Protein AF-A0A738K1T1-F1 (afdb_monomer_lite)

Structure (mmCIF, N/CA/C/O backbone):
data_AF-A0A738K1T1-F1
#
_entry.id   AF-A0A738K1T1-F1
#
loop_
_atom_site.group_PDB
_atom_site.id
_atom_site.type_symbol
_atom_site.label_atom_id
_atom_site.label_alt_id
_atom_site.label_comp_id
_atom_site.label_asym_id
_atom_site.label_entity_id
_atom_site.label_seq_id
_atom_site.pdbx_PDB_ins_code
_atom_site.Cartn_x
_atom_site.Cartn_y
_atom_site.Cartn_z
_atom_site.occupancy
_atom_site.B_iso_or_equiv
_atom_site.auth_seq_id
_atom_site.auth_comp_id
_atom_site.auth_asym_id
_atom_site.auth_atom_id
_atom_site.pdbx_PDB_model_num
ATOM 1 N N . LYS A 1 1 ? -15.783 -4.407 15.330 1.00 75.31 1 LYS A N 1
ATOM 2 C CA . LYS A 1 1 ? -14.471 -3.814 14.957 1.00 75.31 1 LYS A CA 1
ATOM 3 C C . LYS A 1 1 ? -14.580 -2.300 15.096 1.00 75.31 1 LYS A C 1
ATOM 5 O O . LYS A 1 1 ? -15.538 -1.752 14.573 1.00 75.31 1 LYS A O 1
ATOM 10 N N . LYS A 1 2 ? -13.668 -1.645 15.823 1.00 91.94 2 LYS A N 1
ATOM 11 C CA . LYS A 1 2 ? -13.612 -0.175 15.914 1.00 91.94 2 LYS A CA 1
ATOM 12 C C . LYS A 1 2 ? -12.718 0.346 14.787 1.00 91.94 2 LYS A C 1
ATOM 14 O O . LYS A 1 2 ? -11.687 -0.264 14.520 1.00 91.94 2 LYS A O 1
ATOM 19 N N . ILE A 1 3 ? -13.131 1.414 14.114 1.00 94.94 3 ILE A N 1
ATOM 20 C CA . ILE A 1 3 ? -12.337 2.051 13.058 1.00 94.94 3 ILE A CA 1
ATOM 21 C C . ILE A 1 3 ? -11.269 2.916 13.734 1.00 94.94 3 ILE A C 1
ATOM 23 O O . ILE A 1 3 ? -11.584 3.703 14.627 1.00 94.94 3 ILE A O 1
ATOM 27 N N . SER A 1 4 ? -10.011 2.745 13.334 1.00 95.94 4 SER A N 1
ATOM 28 C CA . SER A 1 4 ? -8.877 3.527 13.829 1.00 95.94 4 SER A CA 1
ATOM 29 C C . SER A 1 4 ? -7.833 3.702 12.732 1.00 95.94 4 SER A C 1
ATOM 31 O O . SER A 1 4 ? -7.645 2.810 11.904 1.00 95.94 4 SER A O 1
ATOM 33 N N . SER A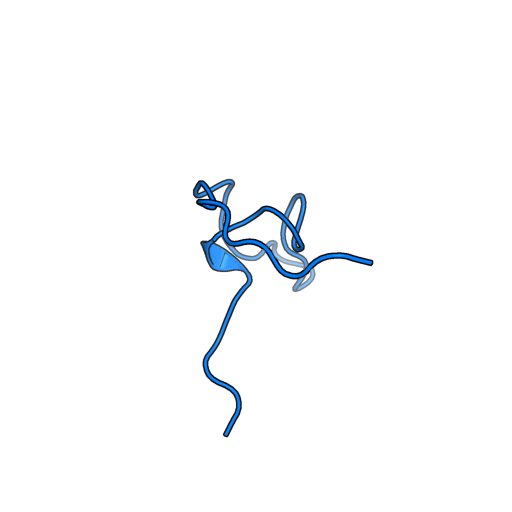 1 5 ? -7.129 4.829 12.750 1.00 95.12 5 SER A N 1
ATOM 34 C CA . SER A 1 5 ? -5.975 5.064 11.885 1.00 95.12 5 SER A CA 1
ATOM 35 C C . SER A 1 5 ? -4.710 4.418 12.456 1.00 95.12 5 SER A C 1
ATOM 37 O O . SER A 1 5 ? -4.604 4.159 13.657 1.00 95.12 5 SER A O 1
ATOM 39 N N . ARG A 1 6 ? -3.738 4.154 11.579 1.00 95.56 6 ARG A N 1
ATOM 40 C CA . ARG A 1 6 ? -2.368 3.777 11.945 1.00 95.56 6 ARG A CA 1
ATOM 41 C C . ARG A 1 6 ? -1.395 4.232 10.853 1.00 95.56 6 ARG A C 1
ATOM 43 O O . ARG A 1 6 ? -1.780 4.211 9.684 1.00 95.56 6 ARG A O 1
ATOM 50 N N . PRO A 1 7 ? -0.155 4.610 11.196 1.00 96.44 7 PRO A N 1
ATOM 51 C CA . PRO A 1 7 ? 0.874 4.868 10.198 1.00 96.44 7 PRO A CA 1
ATOM 52 C C . PRO A 1 7 ? 1.361 3.558 9.557 1.00 96.44 7 PRO A C 1
ATOM 54 O O . PRO A 1 7 ? 1.325 2.495 10.181 1.00 96.44 7 PRO A O 1
ATOM 57 N N . LEU A 1 8 ? 1.849 3.650 8.320 1.00 96.88 8 LEU A N 1
ATOM 58 C CA . LEU A 1 8 ? 2.523 2.565 7.605 1.00 96.88 8 LEU A CA 1
ATOM 59 C C . LEU A 1 8 ? 3.957 2.980 7.282 1.00 96.88 8 LEU A C 1
ATOM 61 O O . LEU A 1 8 ? 4.199 4.116 6.876 1.00 96.88 8 LEU A O 1
ATOM 65 N N . SER A 1 9 ? 4.903 2.059 7.450 1.00 96.56 9 SER A N 1
ATOM 66 C CA . SER A 1 9 ? 6.293 2.258 7.044 1.00 96.56 9 SER A CA 1
ATOM 67 C C . SER A 1 9 ? 6.541 1.700 5.643 1.00 96.56 9 SER A C 1
ATOM 69 O O . SER A 1 9 ? 5.809 0.834 5.158 1.00 96.56 9 SER A O 1
ATOM 71 N N . ARG A 1 10 ? 7.586 2.202 4.979 1.00 96.56 10 ARG A N 1
ATOM 72 C CA . ARG A 1 10 ? 8.086 1.625 3.725 1.00 96.56 10 ARG A CA 1
ATOM 73 C C . ARG A 1 10 ? 8.896 0.375 4.048 1.00 96.56 10 ARG A C 1
ATOM 75 O O . ARG A 1 10 ? 9.748 0.425 4.937 1.00 96.56 10 ARG A O 1
ATOM 82 N N . LYS A 1 11 ? 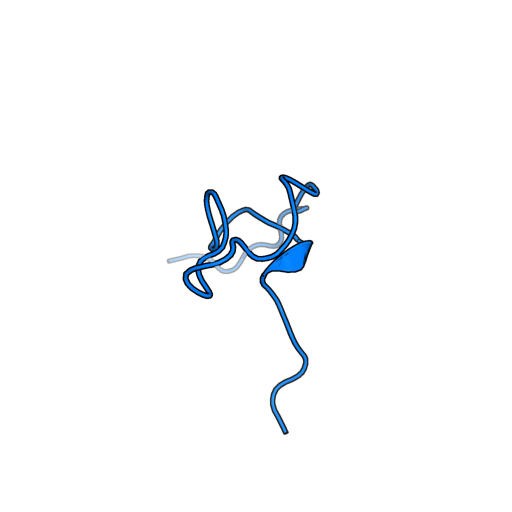8.608 -0.733 3.364 1.00 94.94 11 LYS A N 1
ATOM 83 C CA . LYS A 1 11 ? 9.254 -2.036 3.617 1.00 94.94 11 LYS A CA 1
ATOM 84 C C . LYS A 1 11 ? 9.918 -2.646 2.381 1.00 94.94 11 LYS A C 1
ATOM 86 O O . LYS A 1 11 ? 10.427 -3.761 2.467 1.00 94.94 11 LYS A O 1
ATOM 91 N N . GLY A 1 12 ? 9.949 -1.923 1.264 1.00 95.25 12 GLY A N 1
ATOM 92 C CA . GLY A 1 12 ? 10.525 -2.369 0.004 1.00 95.25 12 GLY A CA 1
ATOM 93 C C . GLY A 1 12 ? 9.473 -2.407 -1.098 1.00 95.25 12 GLY A C 1
ATOM 94 O O . GLY A 1 12 ? 8.317 -2.762 -0.859 1.00 95.25 12 GLY A O 1
ATOM 95 N N . GLY A 1 13 ? 9.900 -2.051 -2.307 1.00 95.94 13 GLY A N 1
ATOM 96 C CA . GLY A 1 13 ? 9.033 -1.992 -3.475 1.00 95.94 13 GLY A CA 1
ATOM 97 C C . GLY A 1 13 ? 8.597 -3.360 -3.997 1.00 95.94 13 GLY A C 1
ATOM 98 O O . GLY A 1 13 ? 8.812 -4.406 -3.375 1.00 95.94 13 GLY A O 1
ATOM 99 N N . ILE A 1 14 ? 7.984 -3.324 -5.178 1.00 97.06 14 ILE A N 1
ATOM 100 C CA . ILE A 1 14 ? 7.516 -4.515 -5.879 1.00 97.06 14 ILE A CA 1
ATOM 101 C C . ILE A 1 14 ? 8.688 -5.449 -6.198 1.00 97.06 14 ILE A C 1
ATOM 103 O O . ILE A 1 14 ? 9.756 -5.021 -6.643 1.00 97.06 14 ILE A O 1
ATOM 107 N N . ARG A 1 15 ? 8.492 -6.739 -5.947 1.00 96.31 15 ARG A N 1
ATOM 108 C CA . ARG A 1 15 ? 9.427 -7.797 -6.330 1.00 96.31 15 ARG A CA 1
ATOM 109 C C . ARG A 1 15 ? 9.240 -8.151 -7.804 1.00 96.31 15 ARG A C 1
ATOM 111 O O . ARG A 1 15 ? 8.243 -7.793 -8.425 1.00 96.31 15 ARG A O 1
ATOM 118 N N . SER A 1 16 ? 10.191 -8.893 -8.364 1.00 97.69 16 SER A N 1
ATOM 119 C CA . SER A 1 16 ? 10.146 -9.337 -9.765 1.00 97.69 16 SER A CA 1
ATOM 120 C C . SER A 1 16 ? 8.925 -10.199 -10.106 1.00 97.69 16 SER A C 1
ATOM 122 O O . SER A 1 16 ? 8.536 -10.262 -11.266 1.00 97.69 16 SER A O 1
ATOM 124 N N . ASP A 1 17 ? 8.312 -10.842 -9.110 1.00 97.00 17 ASP A N 1
ATOM 125 C CA . ASP A 1 17 ? 7.089 -11.641 -9.237 1.00 97.00 17 ASP A CA 1
ATOM 126 C C . ASP A 1 17 ? 5.794 -10.816 -9.089 1.00 97.00 17 ASP A C 1
ATOM 128 O O . ASP A 1 17 ? 4.701 -11.378 -9.058 1.00 97.00 17 ASP A O 1
ATOM 132 N N . GLY A 1 18 ? 5.898 -9.488 -8.977 1.00 96.56 18 GLY A N 1
ATOM 133 C CA . GLY A 1 18 ? 4.754 -8.595 -8.803 1.00 96.56 18 GLY A CA 1
ATOM 134 C C . GLY A 1 18 ? 4.225 -8.513 -7.367 1.00 96.56 18 GLY A C 1
ATOM 135 O O . GLY A 1 18 ? 3.238 -7.821 -7.121 1.00 96.56 18 GLY A O 1
ATOM 136 N N . THR A 1 19 ? 4.853 -9.192 -6.402 1.00 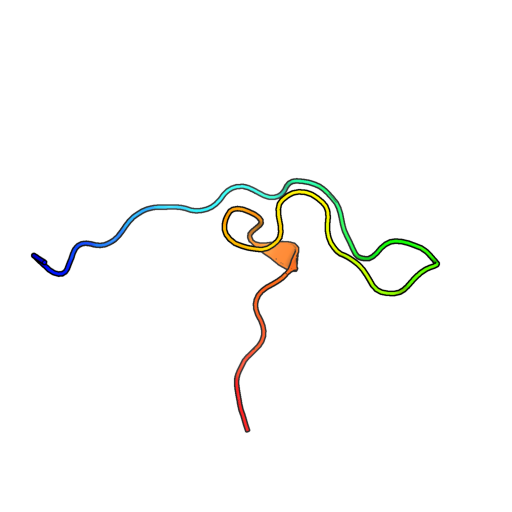97.00 19 THR A N 1
ATOM 137 C CA . THR A 1 19 ? 4.423 -9.160 -4.997 1.00 97.00 19 THR A CA 1
ATOM 138 C C . THR A 1 19 ? 5.115 -8.055 -4.205 1.00 97.00 19 THR A C 1
ATOM 140 O O . THR A 1 19 ? 6.223 -7.626 -4.524 1.00 97.00 19 THR A O 1
ATOM 143 N N . TYR A 1 20 ? 4.480 -7.616 -3.117 1.00 97.62 20 TYR A N 1
ATOM 144 C CA . TYR A 1 20 ? 5.105 -6.737 -2.129 1.00 97.62 20 TYR A CA 1
ATOM 145 C C . TYR A 1 20 ? 5.451 -7.517 -0.860 1.00 97.62 20 TYR A C 1
ATOM 147 O O . TYR A 1 20 ? 4.630 -8.312 -0.387 1.00 97.62 20 TYR A O 1
ATOM 155 N N . PRO A 1 21 ? 6.618 -7.268 -0.240 1.00 96.25 21 PRO A N 1
ATOM 156 C CA . PRO A 1 21 ? 6.875 -7.751 1.110 1.00 96.25 21 PRO A CA 1
ATOM 157 C C . PRO A 1 21 ? 5.856 -7.140 2.082 1.00 96.25 21 PRO A C 1
ATOM 159 O O . PRO A 1 21 ? 5.716 -5.919 2.129 1.00 96.25 21 PRO A O 1
ATOM 162 N N . ASP A 1 22 ? 5.171 -7.985 2.865 1.00 95.81 22 ASP A N 1
ATOM 163 C CA . ASP A 1 22 ? 4.218 -7.569 3.912 1.00 95.81 22 ASP A CA 1
ATOM 164 C C . ASP A 1 22 ? 3.210 -6.509 3.414 1.00 95.81 22 ASP A C 1
ATOM 166 O O . ASP A 1 22 ? 3.042 -5.450 4.018 1.00 95.81 22 ASP A O 1
ATOM 170 N N . ALA A 1 23 ? 2.574 -6.785 2.265 1.00 96.75 23 ALA A N 1
ATOM 171 C CA . ALA A 1 23 ? 1.789 -5.821 1.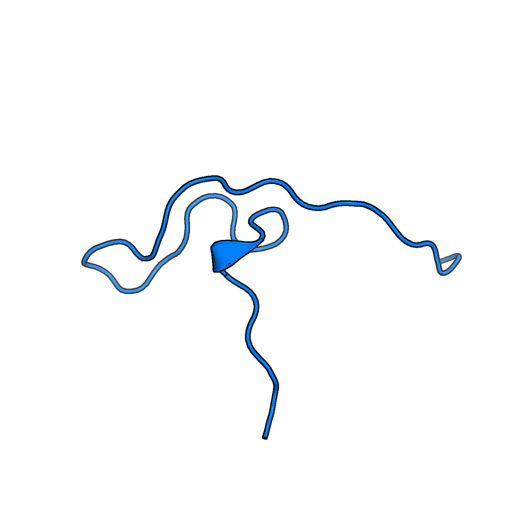486 1.00 96.75 23 ALA A CA 1
ATOM 172 C C . ALA A 1 23 ? 0.795 -4.998 2.327 1.00 96.75 23 ALA A C 1
ATOM 174 O O . ALA A 1 23 ? 0.745 -3.778 2.222 1.00 96.75 23 ALA A O 1
ATOM 175 N N . SER A 1 24 ? 0.053 -5.632 3.241 1.00 96.25 24 SER A N 1
ATOM 176 C CA . SER A 1 24 ? -0.936 -4.940 4.083 1.00 96.25 24 SER A CA 1
ATOM 177 C C . SER A 1 24 ? -0.336 -3.962 5.105 1.00 96.25 24 SER A C 1
ATOM 179 O O . SER A 1 24 ? -1.065 -3.151 5.680 1.00 96.25 24 SER A O 1
ATOM 181 N N . ASN A 1 25 ? 0.967 -4.040 5.375 1.00 96.62 25 ASN A N 1
ATOM 182 C CA . ASN A 1 25 ? 1.692 -3.156 6.291 1.00 96.62 25 ASN A CA 1
ATOM 183 C C . ASN A 1 25 ? 2.809 -2.363 5.598 1.00 96.62 25 ASN A C 1
ATOM 185 O O . ASN A 1 25 ? 3.620 -1.741 6.289 1.00 96.62 25 ASN A O 1
ATOM 189 N N . ASN A 1 26 ? 2.867 -2.394 4.268 1.00 97.50 26 ASN A N 1
ATOM 190 C CA . ASN A 1 26 ? 3.884 -1.722 3.478 1.00 97.50 26 ASN A CA 1
ATOM 191 C C . ASN A 1 26 ? 3.266 -0.530 2.755 1.00 97.50 26 ASN A C 1
ATOM 193 O O . ASN A 1 26 ? 2.407 -0.701 1.895 1.00 97.50 26 ASN A O 1
ATOM 197 N N . ALA A 1 27 ? 3.723 0.677 3.082 1.00 96.94 27 ALA A N 1
ATOM 198 C CA . ALA A 1 27 ? 3.223 1.902 2.465 1.00 96.94 27 ALA A CA 1
ATOM 199 C C . ALA A 1 27 ? 3.370 1.913 0.929 1.00 96.94 27 ALA A C 1
ATOM 201 O O . ALA A 1 27 ? 2.583 2.563 0.254 1.00 96.94 27 ALA A O 1
ATOM 202 N N . GLU A 1 28 ? 4.346 1.184 0.378 1.00 96.56 28 GLU A N 1
ATOM 203 C CA . GLU A 1 28 ? 4.633 1.143 -1.064 1.00 96.56 28 GLU A CA 1
ATOM 204 C C . GLU A 1 28 ? 3.695 0.206 -1.844 1.00 96.56 28 GLU A C 1
ATOM 206 O O . GLU A 1 28 ? 3.710 0.225 -3.071 1.00 96.56 28 GLU A O 1
ATOM 211 N N . ALA A 1 29 ? 2.871 -0.589 -1.149 1.00 96.94 29 ALA A N 1
ATOM 212 C CA . ALA A 1 29 ? 1.906 -1.513 -1.750 1.00 96.94 29 ALA A CA 1
ATOM 213 C C . ALA A 1 29 ? 0.506 -0.901 -1.968 1.00 96.94 29 ALA A C 1
ATOM 215 O O . ALA A 1 29 ? -0.384 -1.580 -2.481 1.00 96.94 29 ALA A O 1
ATOM 216 N N . PHE A 1 30 ? 0.277 0.350 -1.552 1.00 95.56 30 PHE A N 1
ATOM 217 C CA . PHE A 1 30 ? -1.027 1.013 -1.645 1.00 95.56 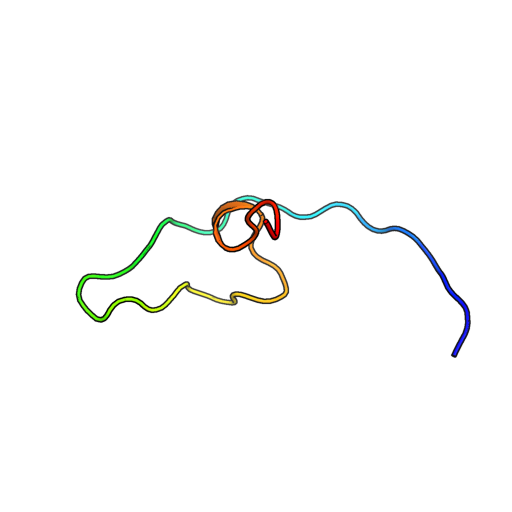30 PHE A CA 1
ATOM 218 C C . PHE A 1 30 ? -1.063 2.020 -2.798 1.00 95.56 30 PHE A C 1
ATOM 220 O O . PHE A 1 30 ? -0.184 2.870 -2.925 1.00 95.56 30 PHE A O 1
ATOM 227 N N . TYR A 1 31 ? -2.132 1.950 -3.592 1.00 94.12 31 TYR A N 1
ATOM 228 C CA . TYR A 1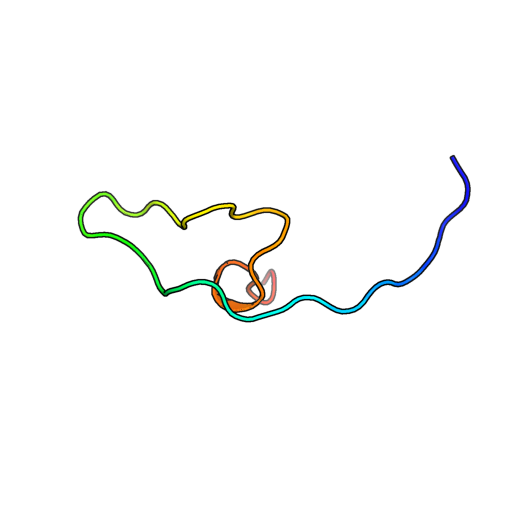 31 ? -2.399 2.801 -4.751 1.00 94.12 31 TYR A CA 1
ATOM 229 C C . TYR A 1 31 ? -3.766 3.477 -4.621 1.00 94.12 31 TYR A C 1
ATOM 231 O O . TYR A 1 31 ? -4.626 3.012 -3.868 1.00 94.12 31 TYR A O 1
ATOM 239 N N . ILE A 1 32 ? -3.969 4.575 -5.353 1.00 95.06 32 ILE A N 1
ATOM 240 C CA . ILE A 1 32 ? -5.299 5.173 -5.514 1.00 95.06 32 ILE A CA 1
ATOM 241 C C . ILE A 1 32 ? -6.120 4.230 -6.399 1.00 95.06 32 ILE A C 1
ATOM 243 O O . ILE A 1 32 ? -5.638 3.790 -7.439 1.00 95.06 32 ILE A O 1
ATOM 247 N N . ILE A 1 33 ? -7.330 3.901 -5.955 1.00 92.94 33 ILE A N 1
ATOM 248 C CA . ILE A 1 33 ? -8.287 3.115 -6.737 1.00 92.94 33 ILE A CA 1
ATOM 249 C C . ILE A 1 33 ? -9.015 4.096 -7.664 1.00 92.94 33 ILE A C 1
ATOM 251 O O . ILE A 1 33 ? -9.588 5.065 -7.162 1.00 92.94 33 ILE A O 1
ATOM 255 N N . GLU A 1 34 ? -8.943 3.862 -8.976 1.00 85.62 34 GLU A N 1
ATOM 256 C CA . GLU A 1 34 ? -9.698 4.589 -10.014 1.00 85.62 34 GLU A CA 1
ATOM 257 C C . GLU A 1 34 ? -11.089 3.979 -10.223 1.00 85.62 34 GLU A C 1
ATOM 259 O O . GLU A 1 34 ? -11.197 2.728 -10.193 1.00 85.62 34 GLU A O 1
#

Organism: Salmonella newport (NCBI:txid108619)

Foldseek 3Di:
DDDDDDDADADDEADPVRDDDVLVRHPRNDDDDD

Sequence (34 aa):
KKISSRPLSRKGGIRSDGTYPDASNNAEAFYIIE

Secondary structure (DSSP, 8-state):
--------B------TTS--TTGGGBGGG-----

InterPro domains:
  IPR047746 Cell wall amidase Dae2/Tae2-like [NF033857] (1-34)

Radius of gyration: 11.44 Å; chains: 1; bounding box: 25×17×26 Å

pLDDT: mean 95.1, std 4.05, range [75.31, 97.69]